Protein AF-A0A382U4W3-F1 (afdb_monomer_lite)

pLDDT: mean 71.29, std 12.8, range [39.94, 86.31]

Radius of gyration: 14.45 Å; chains: 1; bounding box: 43×24×43 Å

Organism: NCBI:txid408172

Foldseek 3Di:
DDFDWPDADWLVLLQVLLVLLCCQDDCHDDQGHPNDPDGQDGDDGPDFDALVSQVVSLVSLVVLCVVLVHDADDADRDGGGDTCPSVVSSVVSSCRSRVSGNPPPPPPD

Structure (mmCIF, N/CA/C/O backbone):
data_AF-A0A382U4W3-F1
#
_entry.id   AF-A0A382U4W3-F1
#
loop_
_atom_site.group_PDB
_atom_site.id
_atom_site.type_symbol
_atom_site.label_atom_id
_atom_site.label_alt_id
_atom_site.label_comp_id
_atom_site.label_asym_id
_atom_site.label_entity_id
_atom_site.label_seq_id
_atom_site.pdbx_PDB_ins_code
_atom_site.Cartn_x
_atom_site.Cartn_y
_atom_site.Cartn_z
_atom_site.occupancy
_atom_site.B_iso_or_equiv
_atom_site.auth_seq_id
_atom_site.auth_comp_id
_atom_site.auth_asym_id
_atom_site.auth_atom_id
_atom_site.pdbx_PDB_model_num
ATOM 1 N N . MET A 1 1 ? -1.726 -16.007 0.639 1.00 51.38 1 MET A N 1
ATOM 2 C CA . MET A 1 1 ? -2.756 -15.732 1.665 1.00 51.38 1 MET A CA 1
ATOM 3 C C . MET A 1 1 ? -4.055 -15.450 0.926 1.00 51.38 1 MET A C 1
ATOM 5 O O . MET A 1 1 ? -4.051 -14.579 0.069 1.00 51.38 1 MET A O 1
ATOM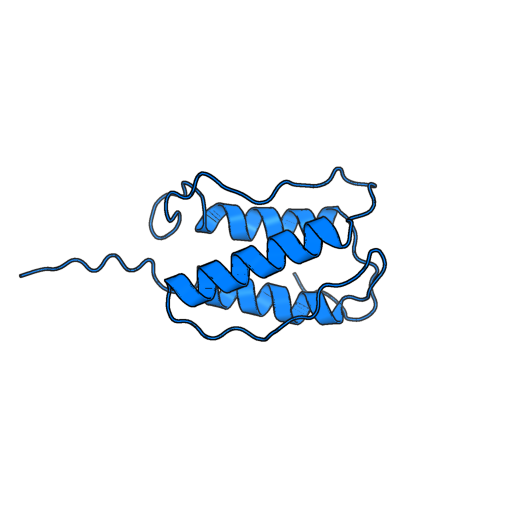 9 N N . ALA A 1 2 ? -5.106 -16.244 1.138 1.00 45.91 2 ALA A N 1
ATOM 10 C CA . ALA A 1 2 ? -6.402 -16.006 0.502 1.00 45.91 2 ALA A CA 1
ATOM 11 C C . ALA A 1 2 ? -7.200 -15.058 1.404 1.00 45.91 2 ALA A C 1
ATOM 13 O O . ALA A 1 2 ? -7.656 -15.462 2.469 1.00 45.91 2 ALA A O 1
ATOM 14 N N . TYR A 1 3 ? -7.276 -13.785 1.028 1.00 54.06 3 TYR A N 1
ATOM 15 C CA . TYR A 1 3 ? -8.072 -12.793 1.746 1.00 54.06 3 TYR A CA 1
ATOM 16 C C . TYR A 1 3 ? -9.526 -12.931 1.300 1.00 54.06 3 TYR A C 1
ATOM 18 O O . TYR A 1 3 ? -9.816 -12.810 0.108 1.00 54.06 3 TYR A O 1
ATOM 26 N N . THR A 1 4 ? -10.433 -13.215 2.232 1.00 49.59 4 THR A N 1
ATOM 27 C CA . THR A 1 4 ? -11.844 -13.448 1.908 1.00 49.59 4 THR A CA 1
ATOM 28 C C . THR A 1 4 ? -12.626 -12.149 2.042 1.00 49.59 4 THR A C 1
ATOM 30 O O . THR A 1 4 ? -12.628 -11.513 3.093 1.00 49.59 4 THR A O 1
ATOM 33 N N . SER A 1 5 ? -13.290 -11.724 0.964 1.00 49.25 5 SER A N 1
ATOM 34 C CA . SER A 1 5 ? -14.158 -10.540 0.988 1.00 49.25 5 SER A CA 1
ATOM 35 C C . SER A 1 5 ? -15.210 -10.673 2.092 1.00 49.25 5 SER A C 1
ATOM 37 O O . SER A 1 5 ? -15.990 -11.620 2.072 1.00 49.25 5 SER A O 1
ATOM 39 N N . GLY A 1 6 ? -15.247 -9.717 3.023 1.00 51.00 6 GLY A N 1
ATOM 40 C CA . GLY A 1 6 ? -16.168 -9.730 4.166 1.00 51.00 6 GLY A CA 1
ATOM 41 C C . GLY A 1 6 ? -15.487 -9.725 5.536 1.00 51.00 6 GLY A C 1
ATOM 42 O O . GLY A 1 6 ? -16.143 -9.375 6.511 1.00 51.00 6 GLY A O 1
ATOM 43 N N . ASP A 1 7 ? -14.190 -10.040 5.617 1.00 56.62 7 ASP A N 1
ATOM 44 C CA . ASP A 1 7 ? -13.451 -9.973 6.882 1.00 56.62 7 ASP A CA 1
ATOM 45 C C . ASP A 1 7 ? -13.128 -8.527 7.292 1.00 56.62 7 ASP A C 1
ATOM 47 O O . ASP A 1 7 ? -12.902 -7.647 6.452 1.00 56.62 7 ASP A O 1
ATOM 51 N N . THR A 1 8 ? -13.074 -8.287 8.603 1.00 64.25 8 THR A N 1
ATOM 52 C CA . THR A 1 8 ? -12.628 -7.012 9.169 1.00 64.25 8 THR A CA 1
ATOM 53 C C . THR A 1 8 ? -11.128 -6.849 8.956 1.00 64.25 8 THR A C 1
ATOM 55 O O . THR A 1 8 ? -10.328 -7.751 9.223 1.00 64.25 8 THR A O 1
ATOM 58 N N . ILE A 1 9 ? -10.720 -5.665 8.514 1.00 66.62 9 ILE A N 1
ATOM 59 C CA . ILE A 1 9 ? -9.307 -5.326 8.383 1.00 66.62 9 ILE A CA 1
ATOM 60 C C . ILE A 1 9 ? -8.664 -5.223 9.776 1.00 66.62 9 ILE A C 1
ATOM 62 O O . ILE A 1 9 ? -8.961 -4.319 10.554 1.00 66.62 9 ILE A O 1
ATOM 66 N N . LEU A 1 10 ? -7.747 -6.146 10.070 1.00 75.62 10 LEU A N 1
ATOM 67 C CA . LEU A 1 10 ? -6.936 -6.165 11.288 1.00 75.62 10 LEU A CA 1
ATOM 68 C C . LEU A 1 10 ? -5.579 -5.486 11.055 1.00 75.62 10 LEU A C 1
ATOM 70 O O . LEU A 1 10 ? -5.044 -5.500 9.944 1.00 75.62 10 LEU A O 1
ATOM 74 N N . ALA A 1 11 ? -4.964 -4.963 12.120 1.00 77.19 11 ALA A N 1
ATOM 75 C CA . ALA A 1 11 ? -3.605 -4.412 12.059 1.00 77.19 11 ALA A CA 1
ATOM 76 C C . ALA A 1 11 ? -2.560 -5.422 11.556 1.00 77.19 11 ALA A C 1
ATOM 78 O O . ALA A 1 11 ? -1.634 -5.045 10.842 1.00 77.19 11 ALA A O 1
ATOM 79 N N . SER A 1 12 ? -2.737 -6.714 11.849 1.00 79.00 12 SER A N 1
ATOM 80 C CA . SER A 1 12 ? -1.878 -7.785 11.325 1.00 79.00 12 SER A CA 1
ATOM 81 C C . SER A 1 12 ? -1.886 -7.845 9.795 1.00 79.00 12 SER A C 1
ATOM 83 O O . SER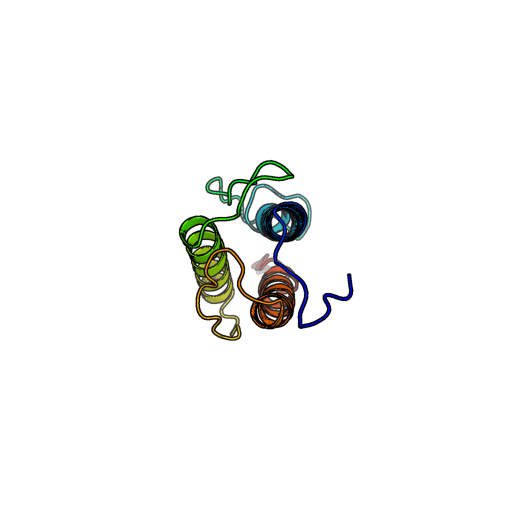 A 1 12 ? -0.838 -8.016 9.177 1.00 79.00 12 SER A O 1
ATOM 85 N N . HIS A 1 13 ? -3.056 -7.662 9.186 1.00 76.69 13 HIS A N 1
ATOM 86 C CA . HIS A 1 13 ? -3.237 -7.668 7.740 1.00 76.69 13 HIS A CA 1
ATOM 87 C C . HIS A 1 13 ? -2.535 -6.469 7.093 1.00 76.69 13 HIS A C 1
ATOM 89 O O . HIS A 1 13 ? -1.737 -6.639 6.172 1.00 76.69 13 HIS A O 1
ATOM 95 N N . TYR A 1 14 ? -2.774 -5.264 7.616 1.00 80.44 14 TYR A N 1
ATOM 96 C CA . TYR A 1 14 ? -2.097 -4.050 7.153 1.00 80.44 14 TYR A CA 1
ATOM 97 C C . TYR A 1 14 ? -0.568 -4.159 7.277 1.00 80.44 14 TYR A C 1
ATOM 99 O O . TYR A 1 14 ? 0.153 -3.817 6.341 1.00 80.44 14 TYR A O 1
ATOM 107 N N . ASN A 1 15 ? -0.064 -4.690 8.395 1.00 84.62 15 ASN A N 1
ATOM 108 C CA . ASN A 1 15 ? 1.373 -4.857 8.611 1.00 84.62 15 ASN A CA 1
ATOM 109 C C . ASN A 1 15 ? 2.021 -5.825 7.628 1.00 84.62 15 ASN A C 1
ATOM 111 O O . ASN A 1 15 ? 3.153 -5.578 7.222 1.00 84.62 15 ASN A O 1
ATOM 115 N N . GLY A 1 16 ? 1.321 -6.899 7.248 1.00 83.94 16 GLY A N 1
ATOM 116 C CA . GLY A 1 16 ? 1.800 -7.823 6.220 1.00 83.94 16 GLY A CA 1
ATOM 117 C C . GLY A 1 16 ? 2.074 -7.086 4.911 1.00 83.94 16 GLY A C 1
ATOM 118 O O . GLY A 1 16 ? 3.189 -7.120 4.404 1.00 83.94 16 GLY A O 1
ATOM 119 N N . PHE A 1 17 ? 1.106 -6.299 4.442 1.00 78.94 17 PHE A N 1
ATOM 120 C CA . PHE A 1 17 ? 1.272 -5.499 3.229 1.00 78.94 17 PHE A CA 1
ATOM 121 C C . PHE A 1 17 ? 2.314 -4.397 3.332 1.00 78.94 17 PHE A C 1
ATOM 123 O O . PHE A 1 17 ? 3.066 -4.180 2.384 1.00 78.94 17 PHE A O 1
ATOM 130 N N . ALA A 1 18 ? 2.359 -3.686 4.459 1.00 84.38 18 ALA A N 1
ATOM 131 C CA . ALA A 1 18 ? 3.392 -2.687 4.688 1.00 84.38 18 ALA A CA 1
ATOM 132 C C . ALA A 1 18 ? 4.784 -3.338 4.645 1.00 84.38 18 ALA A C 1
ATOM 134 O O . ALA A 1 18 ? 5.697 -2.770 4.056 1.00 84.38 18 ALA A O 1
ATOM 135 N N . GLY A 1 19 ? 4.932 -4.541 5.207 1.00 84.31 19 GLY A N 1
ATOM 136 C CA . GLY A 1 19 ? 6.150 -5.344 5.132 1.00 84.31 19 GLY A CA 1
ATOM 137 C C . GLY A 1 19 ? 6.523 -5.718 3.699 1.00 84.31 19 GLY A C 1
ATOM 138 O O . GLY A 1 19 ? 7.630 -5.399 3.269 1.00 84.31 19 GLY A O 1
ATOM 139 N N . ASP A 1 20 ? 5.592 -6.314 2.950 1.00 80.81 20 ASP A N 1
ATOM 140 C CA . ASP A 1 20 ? 5.808 -6.733 1.558 1.00 80.81 20 ASP A CA 1
ATOM 141 C C . ASP A 1 20 ? 6.193 -5.547 0.660 1.00 80.81 20 ASP A C 1
ATOM 143 O O . ASP A 1 20 ? 7.148 -5.618 -0.114 1.00 80.81 20 ASP A O 1
ATOM 147 N N . PHE A 1 21 ? 5.496 -4.415 0.804 1.00 82.12 21 PHE A N 1
ATOM 148 C CA . PHE A 1 21 ? 5.823 -3.188 0.082 1.00 82.12 21 PHE A CA 1
ATOM 149 C C . PHE A 1 21 ? 7.193 -2.632 0.493 1.00 82.12 21 PHE A C 1
ATOM 151 O O . PHE A 1 21 ? 8.007 -2.294 -0.366 1.00 82.12 21 PHE A O 1
ATOM 158 N N . ASN A 1 22 ? 7.473 -2.537 1.796 1.00 84.31 22 ASN A N 1
ATOM 159 C CA . ASN A 1 22 ? 8.731 -1.988 2.301 1.00 84.31 22 ASN A CA 1
ATOM 160 C C . ASN A 1 22 ? 9.944 -2.836 1.906 1.00 84.31 22 ASN A C 1
ATOM 162 O O . ASN A 1 22 ? 11.014 -2.267 1.702 1.00 84.31 22 ASN A O 1
ATOM 166 N N . ALA A 1 23 ? 9.791 -4.156 1.782 1.00 79.38 23 ALA A N 1
ATOM 167 C CA . ALA A 1 23 ? 10.855 -5.041 1.316 1.00 79.38 23 ALA A CA 1
ATOM 168 C C . ALA A 1 23 ? 11.309 -4.685 -0.111 1.00 79.38 23 ALA A C 1
ATOM 170 O O . ALA A 1 23 ? 12.504 -4.691 -0.399 1.00 79.38 23 ALA A O 1
ATOM 171 N N . GLN A 1 24 ? 10.369 -4.302 -0.980 1.00 75.00 24 GLN A N 1
ATOM 172 C CA . GLN A 1 24 ? 10.665 -3.880 -2.349 1.00 75.00 24 GLN A CA 1
ATOM 173 C C . GLN A 1 24 ? 11.091 -2.409 -2.446 1.00 75.00 24 GLN A C 1
ATOM 175 O O . GLN A 1 24 ? 12.025 -2.076 -3.173 1.00 75.00 24 GLN A O 1
ATOM 180 N N . TRP A 1 25 ? 10.394 -1.521 -1.738 1.00 79.31 25 TRP A N 1
ATOM 181 C CA . TRP A 1 25 ? 10.595 -0.073 -1.811 1.00 79.31 25 TRP A CA 1
ATOM 182 C C . TRP A 1 25 ? 11.870 0.374 -1.087 1.00 79.31 25 TRP A C 1
ATOM 184 O O . TRP A 1 25 ? 12.586 1.254 -1.563 1.00 79.31 25 TRP A O 1
ATOM 194 N N . GLY A 1 26 ? 12.152 -0.237 0.064 1.00 75.94 26 GLY A N 1
ATOM 195 C CA . GLY A 1 26 ? 13.271 0.099 0.937 1.00 75.94 26 GLY A CA 1
ATOM 196 C C . GLY A 1 26 ? 14.632 -0.350 0.410 1.00 75.94 26 GLY A C 1
ATOM 197 O O . GLY A 1 26 ? 14.859 -0.519 -0.783 1.00 75.94 26 GLY A O 1
ATOM 198 N N . THR A 1 27 ? 15.578 -0.549 1.321 1.00 65.44 27 THR A N 1
ATOM 199 C CA . THR A 1 27 ? 16.880 -1.163 1.026 1.00 65.44 27 THR A CA 1
ATOM 200 C C . THR A 1 27 ? 16.751 -2.684 1.083 1.00 65.44 27 THR A C 1
ATOM 202 O O . THR A 1 27 ? 17.080 -3.311 2.088 1.00 65.44 27 THR A O 1
ATOM 205 N N . GLY A 1 28 ? 16.183 -3.261 0.030 1.00 62.06 28 GLY A N 1
ATOM 206 C CA . GLY A 1 28 ? 16.215 -4.699 -0.241 1.00 62.06 28 GLY A CA 1
ATOM 207 C C . GLY A 1 28 ? 17.588 -5.171 -0.742 1.00 62.06 28 GLY A C 1
ATOM 208 O O . GLY A 1 28 ? 18.545 -4.398 -0.821 1.00 62.06 28 GLY A O 1
ATOM 209 N N . SER A 1 29 ? 17.696 -6.464 -1.046 1.00 57.16 29 SER A N 1
ATOM 210 C CA . SER A 1 29 ? 18.905 -7.103 -1.577 1.00 57.16 29 SER A CA 1
ATOM 211 C C . SER A 1 29 ? 18.531 -8.007 -2.757 1.00 57.16 29 SER A C 1
ATOM 213 O O . SER A 1 29 ? 17.473 -8.633 -2.727 1.00 57.16 29 SER A O 1
ATOM 215 N N . GLY A 1 30 ? 19.382 -8.090 -3.785 1.00 64.75 30 GLY A N 1
ATOM 216 C CA . GLY A 1 30 ? 19.068 -8.794 -5.037 1.00 64.75 30 GLY A CA 1
ATOM 217 C C . GLY A 1 30 ? 18.244 -7.929 -5.999 1.00 64.75 30 GLY A C 1
ATOM 218 O O . GLY A 1 30 ? 18.582 -6.769 -6.211 1.00 64.75 30 GLY A O 1
ATOM 219 N N . ASP A 1 31 ? 17.160 -8.479 -6.556 1.00 57.56 31 ASP A N 1
ATOM 220 C CA . ASP A 1 31 ? 16.252 -7.800 -7.506 1.00 57.56 31 ASP A CA 1
ATOM 221 C C . ASP A 1 31 ? 15.180 -6.924 -6.820 1.00 57.56 31 ASP A C 1
ATOM 223 O O . ASP A 1 31 ? 14.216 -6.475 -7.442 1.00 57.56 31 ASP A O 1
ATOM 227 N N . GLN A 1 32 ? 15.311 -6.711 -5.510 1.00 59.31 32 GLN A N 1
ATOM 228 C CA . GLN A 1 32 ? 14.382 -5.950 -4.680 1.00 59.31 32 GLN A CA 1
ATOM 229 C C . GLN A 1 32 ? 15.148 -4.866 -3.931 1.00 59.31 32 GLN A C 1
ATOM 231 O O . GLN A 1 32 ? 16.293 -5.080 -3.532 1.00 59.31 32 GLN A O 1
ATOM 236 N N . GLY A 1 33 ? 14.504 -3.7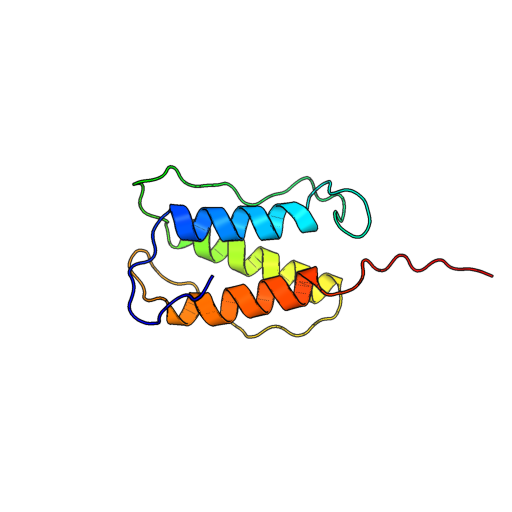28 -3.679 1.00 65.25 33 GLY A N 1
ATOM 237 C CA . GLY A 1 33 ? 15.090 -2.666 -2.877 1.00 65.25 33 GLY A CA 1
ATOM 238 C C . GLY A 1 33 ? 15.516 -1.451 -3.675 1.00 65.25 33 GLY A C 1
ATOM 239 O O . GLY A 1 33 ? 16.698 -1.263 -3.950 1.00 65.25 33 GLY A O 1
ATOM 240 N N . TRP A 1 34 ? 14.567 -0.578 -3.993 1.00 71.31 34 TRP A N 1
ATOM 241 C CA . TRP A 1 34 ? 14.841 0.653 -4.743 1.00 71.31 34 TRP A CA 1
ATOM 242 C C . TRP A 1 34 ? 15.591 1.725 -3.934 1.00 71.31 34 TRP A C 1
ATOM 244 O O . TRP A 1 34 ? 15.813 2.831 -4.423 1.00 71.31 34 TRP A O 1
ATOM 254 N N . GLY A 1 35 ? 15.989 1.417 -2.696 1.00 71.50 35 GLY A N 1
ATOM 255 C CA . GLY A 1 35 ? 16.829 2.277 -1.866 1.00 71.50 35 GLY A CA 1
ATOM 256 C C . GLY A 1 35 ? 16.076 3.446 -1.235 1.00 71.50 35 GLY A C 1
ATOM 257 O O . GLY A 1 35 ? 16.700 4.407 -0.785 1.00 71.50 35 GLY A O 1
ATOM 258 N N . GLN A 1 36 ? 14.743 3.394 -1.184 1.00 73.62 36 GLN A N 1
ATOM 259 C CA . GLN A 1 36 ? 13.946 4.480 -0.627 1.00 73.62 36 GLN A CA 1
ATOM 260 C C . GLN A 1 36 ? 13.863 4.370 0.897 1.00 73.62 36 GLN A C 1
ATOM 262 O O . GLN A 1 36 ? 13.206 3.490 1.447 1.00 73.62 36 GLN A O 1
ATOM 267 N N . SER A 1 37 ? 14.457 5.324 1.612 1.00 70.69 37 SER A N 1
ATOM 268 C CA . SER A 1 37 ? 14.456 5.354 3.088 1.00 70.69 37 SER A CA 1
ATOM 269 C C . SER A 1 37 ? 13.088 5.659 3.700 1.00 70.69 37 SER A C 1
ATOM 271 O O . SER A 1 37 ? 12.884 5.546 4.906 1.00 70.69 37 SER A O 1
ATOM 273 N N . ASN A 1 38 ? 12.153 6.114 2.875 1.00 78.25 38 ASN A N 1
ATOM 274 C CA . ASN A 1 38 ? 10.863 6.590 3.317 1.00 78.25 38 ASN A CA 1
ATOM 275 C C . ASN A 1 38 ? 9.881 5.410 3.213 1.00 78.25 38 ASN A C 1
ATOM 277 O O . ASN A 1 38 ? 9.307 5.191 2.152 1.00 78.25 38 ASN A O 1
ATOM 281 N N . THR A 1 39 ? 9.741 4.613 4.269 1.00 81.12 39 THR A N 1
ATOM 282 C CA . THR A 1 39 ? 8.909 3.396 4.304 1.00 81.12 39 THR A CA 1
ATOM 283 C C . THR A 1 39 ? 7.522 3.657 4.902 1.00 81.12 39 THR A C 1
ATOM 285 O O . THR A 1 39 ? 7.216 4.756 5.373 1.00 81.12 39 THR A O 1
ATOM 288 N N . VAL A 1 40 ? 6.636 2.663 4.832 1.00 85.12 40 VAL A N 1
ATOM 289 C CA . VAL A 1 40 ? 5.322 2.683 5.489 1.00 85.12 40 VAL A CA 1
ATOM 290 C C . VAL A 1 40 ? 5.457 2.137 6.910 1.00 85.12 40 VAL A C 1
ATOM 292 O O . VAL A 1 40 ? 5.985 1.046 7.108 1.00 85.12 40 VAL A O 1
ATOM 295 N N . ALA A 1 41 ? 4.972 2.882 7.904 1.00 85.50 41 ALA A N 1
ATOM 296 C CA . ALA A 1 41 ? 5.003 2.450 9.299 1.00 85.50 41 ALA A CA 1
ATOM 297 C C . ALA A 1 41 ? 3.978 1.338 9.575 1.00 85.50 41 ALA A C 1
ATOM 299 O O . ALA A 1 41 ? 2.851 1.386 9.074 1.00 85.50 41 ALA A O 1
ATOM 300 N N . THR A 1 42 ? 4.366 0.373 10.410 1.00 83.50 42 THR A N 1
ATOM 301 C CA . THR A 1 42 ? 3.490 -0.688 10.926 1.00 83.50 42 THR A CA 1
ATOM 302 C C . THR A 1 42 ? 2.651 -0.196 12.106 1.00 83.50 42 THR A C 1
ATOM 304 O O . THR A 1 42 ? 3.054 0.704 12.840 1.00 83.50 42 THR A O 1
ATOM 307 N N . VAL A 1 43 ? 1.499 -0.823 12.312 1.00 84.12 43 VAL A N 1
ATOM 308 C CA . VAL A 1 43 ? 0.547 -0.567 13.402 1.00 84.12 43 VAL A CA 1
ATOM 309 C C . VAL A 1 43 ? 0.662 -1.679 14.447 1.00 84.12 43 VAL A C 1
ATOM 311 O O . VAL A 1 43 ? 0.896 -2.826 14.080 1.00 84.12 43 VAL A O 1
ATOM 314 N N . SER A 1 44 ? 0.515 -1.408 15.745 1.00 84.81 44 SER A N 1
ATOM 315 C CA . SER A 1 44 ? 0.578 -2.496 16.736 1.00 84.81 44 SER A CA 1
ATOM 316 C C . SER A 1 44 ? -0.576 -3.481 16.536 1.00 84.81 44 SER A C 1
ATOM 318 O O . SER A 1 44 ? -1.689 -3.104 16.171 1.00 84.81 44 SER A O 1
ATOM 320 N N . ILE A 1 45 ? -0.331 -4.769 16.776 1.00 81.56 45 ILE A N 1
ATOM 321 C CA . ILE A 1 45 ? -1.393 -5.778 16.683 1.00 81.56 45 ILE A CA 1
ATOM 322 C C . ILE A 1 45 ? -2.451 -5.480 17.751 1.00 81.56 45 ILE A C 1
ATOM 324 O O . ILE A 1 45 ? -2.121 -5.347 18.925 1.00 81.56 45 ILE A O 1
ATOM 328 N N . GLY A 1 46 ? -3.717 -5.401 17.336 1.00 77.44 46 GLY A N 1
ATOM 329 C CA . GLY A 1 46 ? -4.840 -5.041 18.207 1.00 77.44 46 GLY A CA 1
ATOM 330 C C . GLY A 1 46 ? -5.230 -3.562 18.141 1.00 77.44 46 GLY A C 1
ATOM 331 O O . GLY A 1 46 ? -6.342 -3.227 18.544 1.00 77.44 46 GLY A O 1
ATOM 332 N N . ASP A 1 47 ? -4.383 -2.703 17.564 1.00 81.12 47 ASP A N 1
ATOM 333 C CA . ASP A 1 47 ? -4.746 -1.315 17.287 1.00 81.12 47 ASP A CA 1
ATOM 334 C C . ASP A 1 47 ? -5.631 -1.210 16.039 1.00 81.12 47 ASP A C 1
ATOM 336 O O . ASP A 1 47 ? -5.623 -2.056 15.138 1.00 81.12 47 ASP A O 1
ATOM 340 N N . THR A 1 48 ? -6.404 -0.129 15.974 1.00 75.81 48 THR A N 1
ATOM 341 C CA . THR A 1 48 ? -7.221 0.185 14.801 1.00 75.81 48 THR A CA 1
ATOM 342 C C . THR A 1 48 ? -6.362 0.855 13.735 1.00 75.81 48 THR A C 1
ATOM 344 O O . THR A 1 48 ? -5.783 1.916 13.971 1.00 75.81 48 THR A O 1
ATOM 347 N N . VAL A 1 49 ? -6.315 0.267 12.538 1.00 77.94 49 VAL A N 1
ATOM 348 C CA . VAL A 1 49 ? -5.668 0.897 11.382 1.00 77.94 49 VAL A CA 1
ATOM 349 C C . VAL A 1 49 ? -6.522 2.070 10.923 1.00 77.94 49 VAL A C 1
ATOM 351 O O . VAL A 1 49 ? -7.693 1.913 10.579 1.00 77.94 49 VAL A O 1
ATOM 354 N N . THR A 1 50 ? -5.935 3.258 10.923 1.00 77.38 50 THR A N 1
ATOM 355 C CA . THR A 1 50 ? -6.626 4.494 10.553 1.00 77.38 50 THR A CA 1
ATOM 356 C C . THR A 1 50 ? -6.730 4.651 9.036 1.00 77.38 50 THR A C 1
ATOM 358 O O . THR A 1 50 ? -5.878 4.176 8.283 1.00 77.38 50 THR A O 1
ATOM 361 N N . ALA A 1 51 ? -7.737 5.403 8.580 1.00 74.19 51 ALA A N 1
ATOM 362 C CA . ALA A 1 51 ? -7.878 5.767 7.167 1.00 74.19 51 ALA A CA 1
ATOM 363 C C . ALA A 1 51 ? -6.623 6.479 6.623 1.00 74.19 51 ALA A C 1
ATOM 365 O O . ALA A 1 51 ? -6.230 6.278 5.479 1.00 74.19 51 ALA A O 1
ATOM 366 N N . THR A 1 52 ? -5.943 7.270 7.459 1.00 80.19 52 THR A N 1
ATOM 367 C CA . THR A 1 52 ? -4.705 7.974 7.094 1.00 80.19 52 THR A CA 1
ATOM 368 C C . THR A 1 52 ? -3.548 7.017 6.802 1.00 80.19 52 THR A C 1
ATOM 370 O O . THR A 1 52 ? -2.806 7.219 5.839 1.00 80.19 52 THR A O 1
ATOM 373 N N . GLN A 1 53 ? -3.388 5.961 7.606 1.00 80.44 53 GLN A N 1
ATOM 374 C CA . GLN A 1 53 ? -2.379 4.921 7.366 1.00 80.44 53 GLN A CA 1
ATOM 375 C C . GLN A 1 53 ? -2.660 4.187 6.051 1.00 80.44 53 GLN A C 1
ATOM 377 O O . GLN A 1 53 ? -1.753 3.997 5.239 1.00 80.44 53 GLN A O 1
ATOM 382 N N . TRP A 1 54 ? -3.931 3.882 5.783 1.00 78.25 54 TRP A N 1
ATOM 383 C CA . TRP A 1 54 ? -4.367 3.297 4.517 1.00 78.25 54 TRP A CA 1
ATOM 384 C C . TRP A 1 54 ? -4.086 4.185 3.307 1.00 78.25 54 TRP A C 1
ATOM 386 O O . TRP A 1 54 ? -3.469 3.733 2.340 1.00 78.25 54 TRP A O 1
ATOM 396 N N . ALA A 1 55 ? -4.473 5.456 3.377 1.00 81.19 55 ALA A N 1
ATOM 397 C CA . ALA A 1 55 ? -4.221 6.426 2.320 1.00 81.19 55 ALA A CA 1
ATOM 398 C C . ALA A 1 55 ? -2.719 6.570 2.036 1.00 81.19 55 ALA A C 1
ATOM 400 O O . ALA A 1 55 ? -2.310 6.656 0.879 1.00 81.19 55 ALA A O 1
ATOM 401 N N . THR A 1 56 ? -1.889 6.530 3.084 1.00 85.69 56 THR A N 1
ATOM 402 C CA . THR A 1 56 ? -0.428 6.586 2.955 1.00 85.69 56 THR A CA 1
ATOM 403 C C . THR A 1 56 ? 0.117 5.379 2.191 1.00 85.69 56 THR A C 1
ATOM 405 O O . THR A 1 56 ? 0.900 5.557 1.259 1.00 85.69 56 THR A O 1
ATOM 408 N N . LEU A 1 57 ? -0.305 4.158 2.538 1.00 82.62 57 LEU A N 1
ATOM 409 C CA . LEU A 1 57 ? 0.114 2.938 1.837 1.00 82.62 57 LEU A CA 1
ATOM 410 C C . LEU A 1 57 ? -0.327 2.949 0.363 1.00 82.62 57 LEU A C 1
ATOM 412 O O . LEU A 1 57 ? 0.465 2.643 -0.525 1.00 82.62 57 LEU A O 1
ATOM 416 N N . LEU A 1 58 ? -1.563 3.363 0.084 1.00 83.12 58 LEU A N 1
ATOM 417 C CA . LEU A 1 58 ? -2.080 3.467 -1.282 1.00 83.12 58 LEU A CA 1
ATOM 418 C C . LEU A 1 58 ? -1.314 4.489 -2.122 1.00 83.12 58 LEU A C 1
ATOM 420 O O . LEU A 1 58 ? -0.908 4.179 -3.241 1.00 83.12 58 LEU A O 1
ATOM 424 N N . ALA A 1 59 ? -1.062 5.681 -1.579 1.00 86.31 59 ALA A N 1
ATOM 425 C CA . ALA A 1 59 ? -0.288 6.715 -2.261 1.00 86.31 59 ALA A CA 1
ATOM 426 C C . ALA A 1 59 ? 1.127 6.230 -2.613 1.00 86.31 59 ALA A C 1
ATOM 428 O O . ALA A 1 59 ? 1.643 6.529 -3.689 1.00 86.31 59 ALA A O 1
ATOM 429 N N . ARG A 1 60 ? 1.744 5.432 -1.736 1.00 85.44 60 ARG A N 1
ATOM 430 C CA . ARG A 1 60 ? 3.060 4.827 -1.974 1.00 85.44 60 ARG A CA 1
ATOM 431 C C . ARG A 1 60 ? 3.041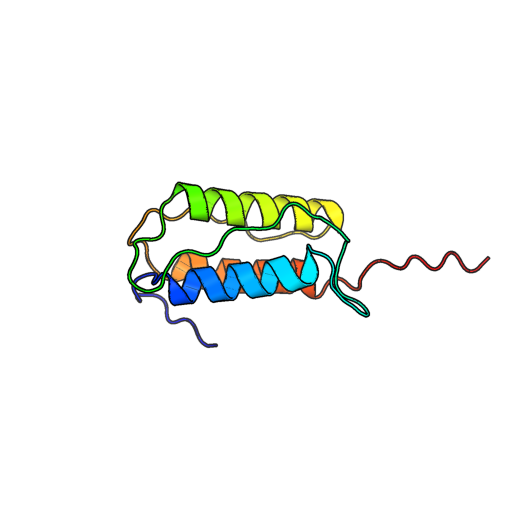 3.834 -3.127 1.00 85.44 60 ARG A C 1
ATOM 433 O O . ARG A 1 60 ? 3.919 3.892 -3.979 1.00 85.44 60 ARG A O 1
ATOM 440 N N . ILE A 1 61 ? 2.036 2.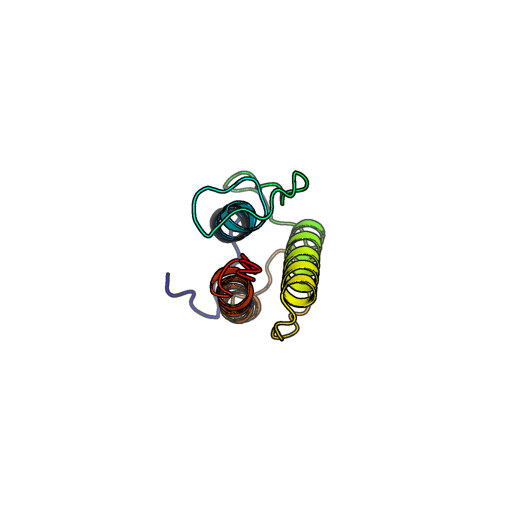964 -3.177 1.00 82.19 61 ILE A N 1
ATOM 441 C CA . ILE A 1 61 ? 1.887 1.975 -4.250 1.00 82.19 61 ILE A CA 1
ATOM 442 C C . ILE A 1 61 ? 1.603 2.663 -5.588 1.00 82.19 61 ILE A C 1
ATOM 444 O O . ILE A 1 61 ? 2.165 2.262 -6.601 1.00 82.19 61 ILE A O 1
ATOM 448 N N . VAL A 1 62 ? 0.811 3.740 -5.595 1.00 85.69 62 VAL A N 1
ATOM 449 C CA . VAL A 1 62 ? 0.616 4.587 -6.785 1.00 85.69 62 VAL A CA 1
ATOM 450 C C . VAL A 1 62 ? 1.939 5.197 -7.247 1.00 85.69 62 VAL A C 1
ATOM 452 O O . VAL A 1 62 ? 2.266 5.102 -8.427 1.00 85.69 62 VAL A O 1
ATOM 455 N N . SER A 1 63 ? 2.729 5.769 -6.335 1.00 84.62 63 SER A N 1
ATOM 456 C CA . SER A 1 63 ? 4.063 6.286 -6.670 1.00 84.62 63 SER A CA 1
ATOM 457 C C . SER A 1 63 ? 4.996 5.194 -7.192 1.00 84.62 63 SER A C 1
ATOM 459 O O . SER A 1 63 ? 5.737 5.439 -8.138 1.00 84.62 63 SER A O 1
ATOM 461 N N . ALA A 1 64 ? 4.948 3.988 -6.623 1.00 80.19 64 ALA A N 1
ATOM 462 C CA . ALA A 1 64 ? 5.754 2.864 -7.087 1.00 80.19 64 ALA A CA 1
ATOM 463 C C . ALA A 1 64 ? 5.332 2.379 -8.480 1.00 80.19 64 ALA A C 1
ATOM 465 O O . ALA A 1 64 ? 6.177 2.140 -9.337 1.00 80.19 64 ALA A O 1
ATOM 466 N N . ALA A 1 65 ? 4.028 2.314 -8.745 1.00 83.62 65 ALA A N 1
ATOM 467 C CA . ALA A 1 65 ? 3.500 1.992 -10.065 1.00 83.62 65 ALA A CA 1
ATOM 468 C C . ALA A 1 65 ? 3.922 3.033 -11.106 1.00 83.62 65 ALA A C 1
ATOM 470 O O . ALA A 1 65 ? 4.379 2.668 -12.186 1.00 83.62 65 ALA A O 1
ATOM 471 N N . ALA A 1 66 ? 3.847 4.320 -10.757 1.00 83.38 66 ALA A N 1
ATOM 472 C CA . ALA A 1 66 ? 4.316 5.404 -11.613 1.00 83.38 66 ALA A CA 1
ATOM 473 C C . ALA A 1 66 ? 5.831 5.337 -11.871 1.00 83.38 66 ALA A C 1
ATOM 475 O O . ALA A 1 66 ? 6.258 5.603 -12.992 1.00 83.38 66 ALA A O 1
ATOM 476 N N . HIS A 1 67 ? 6.629 4.950 -10.870 1.00 76.31 67 HIS A N 1
ATOM 477 C CA . HIS A 1 67 ? 8.079 4.787 -11.000 1.00 76.31 67 HIS A CA 1
ATOM 478 C C . HIS A 1 67 ? 8.451 3.702 -12.023 1.00 76.31 67 HIS A C 1
ATOM 480 O O . HIS A 1 67 ? 9.285 3.932 -12.897 1.00 76.31 67 HIS A O 1
ATOM 486 N N . GLU A 1 68 ? 7.777 2.553 -11.978 1.00 75.69 68 GLU A N 1
ATOM 487 C CA . GLU A 1 68 ? 8.033 1.443 -12.911 1.00 75.69 68 GLU A CA 1
ATOM 488 C C . GLU A 1 68 ? 7.319 1.606 -14.261 1.00 75.69 68 GLU A C 1
ATOM 490 O O . GLU A 1 68 ? 7.608 0.888 -15.222 1.00 75.69 68 GLU A O 1
ATOM 495 N N . GLY A 1 69 ? 6.389 2.559 -14.362 1.00 80.56 69 GLY A N 1
ATOM 496 C CA . GLY A 1 69 ? 5.508 2.713 -15.520 1.00 80.56 69 GLY A CA 1
ATOM 497 C C . GLY A 1 69 ? 4.436 1.622 -15.615 1.00 80.56 69 GLY A C 1
ATOM 498 O O . GLY A 1 69 ? 3.923 1.355 -16.701 1.00 80.56 69 GLY A O 1
ATOM 499 N N . SER A 1 70 ? 4.099 0.986 -14.494 1.00 82.25 70 SER A N 1
ATOM 500 C CA . SER A 1 70 ? 3.053 -0.030 -14.396 1.00 82.25 70 SER A CA 1
ATOM 501 C C . SER A 1 70 ? 1.686 0.604 -14.138 1.00 82.25 70 SER A C 1
ATOM 503 O O . SER A 1 70 ? 1.562 1.641 -13.490 1.00 82.25 70 SER A O 1
ATOM 505 N N . SER A 1 71 ? 0.628 -0.047 -14.618 1.00 81.25 71 SER A N 1
ATOM 506 C CA . SER A 1 71 ? -0.752 0.341 -14.311 1.00 81.25 71 SER A CA 1
ATOM 507 C C . SER A 1 71 ? -1.296 -0.520 -13.179 1.00 81.25 71 SER A C 1
ATOM 509 O O . SER A 1 71 ? -1.242 -1.746 -13.245 1.00 81.25 71 SER A O 1
ATOM 511 N N . ILE A 1 72 ? -1.829 0.126 -12.146 1.00 84.31 72 ILE A N 1
ATOM 512 C CA . ILE A 1 72 ? -2.468 -0.534 -11.006 1.00 84.31 72 ILE A CA 1
ATOM 513 C C . ILE A 1 72 ? -3.953 -0.190 -10.954 1.00 84.31 72 ILE A C 1
ATOM 515 O O . ILE A 1 72 ? -4.394 0.832 -11.482 1.00 84.31 72 ILE A O 1
ATOM 519 N N . THR A 1 73 ? -4.728 -1.025 -10.276 1.00 82.69 73 THR A N 1
ATOM 520 C CA . THR A 1 73 ? -6.152 -0.763 -10.066 1.00 82.69 73 THR A CA 1
ATOM 521 C C . THR A 1 73 ? -6.298 0.351 -9.035 1.00 82.69 73 THR A C 1
ATOM 523 O O . THR A 1 73 ? -5.729 0.256 -7.949 1.00 82.69 73 THR A O 1
ATOM 526 N N . SER A 1 74 ? -7.044 1.415 -9.330 1.00 73.69 74 SER A N 1
ATOM 527 C CA . SER A 1 74 ? -7.315 2.445 -8.324 1.00 73.69 74 SER A CA 1
ATOM 528 C C . SER A 1 74 ? -8.156 1.866 -7.188 1.00 73.69 74 SER A C 1
ATOM 530 O O . SER A 1 74 ? -9.193 1.250 -7.424 1.00 73.69 74 SER A O 1
ATOM 532 N N . ILE A 1 75 ? -7.711 2.079 -5.953 1.00 74.75 75 ILE A N 1
ATOM 533 C CA . ILE A 1 75 ? -8.413 1.647 -4.745 1.00 74.75 75 ILE A CA 1
ATOM 534 C C . ILE A 1 75 ? -8.761 2.910 -3.965 1.00 74.75 75 ILE A C 1
ATOM 536 O O . ILE A 1 75 ? -7.881 3.706 -3.636 1.00 74.75 75 ILE A O 1
ATOM 540 N N . THR A 1 76 ? -10.042 3.112 -3.678 1.00 72.69 76 THR A N 1
ATOM 541 C CA . THR A 1 76 ? -10.485 4.138 -2.729 1.00 72.69 76 THR A CA 1
ATOM 542 C C . THR A 1 76 ? -9.998 3.781 -1.334 1.00 72.69 76 THR A C 1
ATOM 544 O O . THR A 1 76 ? -10.149 2.635 -0.917 1.00 72.69 76 THR A O 1
ATOM 547 N N . SER A 1 77 ? -9.418 4.751 -0.618 1.00 64.94 77 SER A N 1
ATOM 548 C CA . SER A 1 77 ? -8.883 4.507 0.722 1.00 64.94 77 SER A CA 1
ATOM 549 C C . SER A 1 77 ? -9.980 3.977 1.643 1.00 64.94 77 SER A C 1
ATOM 551 O O . SER A 1 77 ? -10.947 4.705 1.883 1.00 64.94 77 SER A O 1
ATOM 553 N N . PRO A 1 78 ? -9.836 2.752 2.174 1.00 65.62 78 PRO A N 1
ATOM 554 C CA . PRO A 1 78 ? -10.763 2.253 3.166 1.00 65.62 78 PRO A CA 1
ATOM 555 C C . PRO A 1 78 ? -10.637 3.072 4.457 1.00 65.62 78 PRO A C 1
ATOM 557 O O . PRO A 1 78 ? -9.552 3.503 4.862 1.00 65.62 78 PRO A O 1
ATOM 560 N N . SER A 1 79 ? -11.772 3.292 5.097 1.00 62.78 79 SER A N 1
ATOM 561 C CA . SER A 1 79 ? -11.905 3.721 6.478 1.00 62.78 79 SER A CA 1
ATOM 562 C C . SER A 1 79 ? -11.613 2.561 7.431 1.00 62.78 79 SER A C 1
ATOM 564 O O . SER A 1 79 ? -11.667 1.384 7.070 1.00 62.78 79 SER A O 1
ATOM 566 N N . ALA A 1 80 ? -11.305 2.894 8.683 1.00 54.88 80 ALA A N 1
ATOM 567 C CA . ALA A 1 80 ? -11.176 1.894 9.736 1.00 54.88 80 ALA A CA 1
ATOM 568 C C . ALA A 1 80 ? -12.473 1.068 9.842 1.00 54.88 80 ALA A C 1
ATOM 570 O O . ALA A 1 80 ? -13.539 1.634 10.077 1.00 54.88 80 ALA A O 1
ATOM 571 N N . GLY A 1 81 ? -12.374 -0.254 9.671 1.00 57.44 81 GLY A N 1
ATOM 572 C CA . GLY A 1 81 ? -13.525 -1.165 9.690 1.00 57.44 81 GLY A CA 1
ATOM 573 C C . GLY A 1 81 ? -14.136 -1.487 8.321 1.00 57.44 81 GLY A C 1
ATOM 574 O O . GLY A 1 81 ? -15.071 -2.284 8.272 1.00 57.44 81 GLY A O 1
ATOM 575 N N . ASP A 1 82 ? -13.608 -0.934 7.224 1.00 61.75 82 ASP A N 1
ATOM 576 C CA . ASP A 1 82 ? -14.023 -1.329 5.874 1.00 61.75 82 ASP A CA 1
ATOM 577 C C . ASP A 1 82 ? -13.595 -2.769 5.525 1.00 61.75 82 ASP A C 1
ATOM 579 O O . ASP A 1 82 ? -12.690 -3.355 6.122 1.00 61.75 82 ASP A O 1
ATOM 583 N N . ILE A 1 83 ? -14.291 -3.342 4.544 1.00 61.41 83 ILE A N 1
ATOM 584 C CA . ILE A 1 83 ? -14.252 -4.760 4.153 1.00 61.41 83 ILE A CA 1
ATOM 585 C C . ILE A 1 83 ? -13.115 -5.105 3.172 1.00 61.41 83 ILE A C 1
ATOM 587 O O . ILE A 1 83 ? -12.637 -4.275 2.401 1.00 61.41 83 ILE A O 1
ATOM 591 N N . VAL A 1 84 ? -12.736 -6.390 3.140 1.00 59.91 84 VAL A N 1
ATOM 592 C CA . VAL A 1 84 ? -11.609 -6.975 2.370 1.00 59.91 84 VAL A CA 1
ATOM 593 C C . VAL A 1 84 ? -11.624 -6.788 0.836 1.00 59.91 84 VAL A C 1
ATOM 595 O O . VAL A 1 84 ? -10.626 -7.085 0.180 1.00 59.91 84 VAL A O 1
ATOM 598 N N . SER A 1 85 ? -12.668 -6.235 0.214 1.00 62.44 85 SER A N 1
ATOM 599 C CA . SER A 1 85 ? -12.669 -5.989 -1.244 1.00 62.44 85 SER A CA 1
ATOM 600 C C . SER A 1 85 ? -11.524 -5.065 -1.697 1.00 62.44 85 SER A C 1
ATOM 602 O O . SER A 1 85 ? -10.887 -5.325 -2.719 1.00 62.44 85 SER A O 1
ATOM 604 N N . ALA A 1 86 ? -11.174 -4.058 -0.888 1.00 64.06 86 ALA A N 1
ATOM 605 C CA . ALA A 1 86 ? -10.003 -3.205 -1.108 1.00 64.06 86 ALA A CA 1
ATOM 606 C C . ALA A 1 86 ? -8.670 -3.979 -1.004 1.00 64.06 86 ALA A C 1
ATOM 608 O O . ALA A 1 86 ? -7.679 -3.615 -1.632 1.00 64.06 86 ALA A O 1
ATOM 609 N N . PHE A 1 87 ? -8.650 -5.076 -0.246 1.00 66.12 87 PHE A N 1
ATOM 610 C CA . PHE A 1 87 ? -7.470 -5.876 0.079 1.00 66.12 87 PHE A CA 1
ATOM 611 C C . PHE A 1 87 ? -7.028 -6.771 -1.089 1.00 66.12 87 PHE A C 1
ATOM 613 O O . PHE A 1 87 ? -5.836 -6.889 -1.364 1.00 66.12 87 PHE A O 1
ATOM 620 N N . ALA 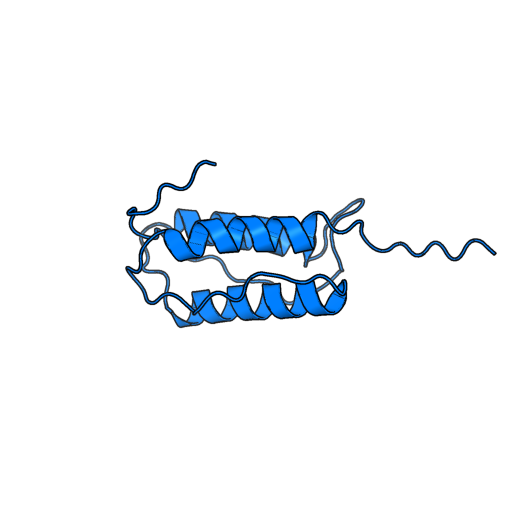A 1 88 ? -7.981 -7.368 -1.812 1.00 69.25 88 ALA A N 1
ATOM 621 C CA . ALA A 1 88 ? -7.683 -8.194 -2.985 1.00 69.25 88 ALA A CA 1
ATOM 622 C C . ALA A 1 88 ? -7.053 -7.363 -4.115 1.00 69.25 88 ALA A C 1
ATOM 624 O O . ALA A 1 88 ? -6.042 -7.762 -4.697 1.00 69.25 88 ALA A O 1
ATOM 625 N N . ALA A 1 89 ? -7.603 -6.172 -4.372 1.00 75.50 89 ALA A N 1
ATOM 626 C CA . ALA A 1 89 ? -7.021 -5.224 -5.315 1.00 75.50 89 ALA A CA 1
ATOM 627 C C . ALA A 1 89 ? -5.631 -4.756 -4.855 1.00 75.50 89 ALA A C 1
ATOM 629 O O . ALA A 1 89 ? -4.725 -4.618 -5.673 1.00 75.50 89 ALA A O 1
ATOM 630 N N . LEU A 1 90 ? -5.436 -4.554 -3.547 1.00 76.69 90 LEU A N 1
ATOM 631 C CA . LEU A 1 90 ? -4.162 -4.094 -3.009 1.00 76.69 90 LEU A CA 1
ATOM 632 C C . LEU A 1 90 ? -3.056 -5.137 -3.127 1.00 76.69 90 LEU A C 1
ATOM 634 O O . LEU A 1 90 ? -1.968 -4.803 -3.584 1.00 76.69 90 LEU A O 1
ATOM 638 N N . ALA A 1 91 ? -3.338 -6.390 -2.768 1.00 75.56 91 ALA A N 1
ATOM 639 C CA . ALA A 1 91 ? -2.402 -7.494 -2.952 1.00 75.56 91 ALA A CA 1
ATOM 640 C C . ALA A 1 91 ? -1.996 -7.632 -4.428 1.00 75.56 91 ALA A C 1
ATOM 642 O O . ALA A 1 91 ? -0.815 -7.804 -4.732 1.00 75.56 91 ALA A O 1
ATOM 643 N N . GLY A 1 92 ? -2.961 -7.494 -5.346 1.00 79.06 92 GLY A N 1
ATOM 644 C CA . GLY A 1 92 ? -2.698 -7.474 -6.784 1.00 79.06 92 GLY A CA 1
ATOM 645 C C . GLY A 1 92 ? -1.799 -6.309 -7.191 1.00 79.06 92 GLY A C 1
ATOM 646 O O . GLY A 1 92 ? -0.802 -6.518 -7.869 1.00 79.06 92 GLY A O 1
ATOM 647 N N . ASN A 1 93 ? -2.088 -5.097 -6.717 1.00 81.81 93 ASN A N 1
ATOM 648 C CA . ASN A 1 93 ? -1.284 -3.916 -7.019 1.00 81.81 93 ASN A CA 1
ATOM 649 C C . ASN A 1 93 ? 0.143 -4.015 -6.472 1.00 81.81 93 ASN A C 1
ATOM 651 O O . ASN A 1 93 ? 1.071 -3.685 -7.203 1.00 81.81 93 ASN A O 1
ATOM 655 N N . ILE A 1 94 ? 0.317 -4.475 -5.224 1.00 77.56 94 ILE A N 1
ATOM 656 C CA . ILE A 1 94 ? 1.632 -4.743 -4.624 1.00 77.56 94 ILE A CA 1
ATOM 657 C C . ILE A 1 94 ? 2.372 -5.748 -5.499 1.00 77.56 94 ILE A C 1
ATOM 659 O O . ILE A 1 94 ? 3.473 -5.447 -5.934 1.00 77.56 94 ILE A O 1
ATOM 663 N N . THR A 1 95 ? 1.738 -6.868 -5.853 1.00 80.00 95 THR A N 1
ATOM 664 C CA . THR A 1 95 ? 2.329 -7.857 -6.769 1.00 80.00 95 THR A CA 1
ATOM 665 C C . THR A 1 95 ? 2.729 -7.227 -8.103 1.00 80.00 95 THR A C 1
ATOM 667 O O . THR A 1 95 ? 3.808 -7.505 -8.598 1.00 80.00 95 THR A O 1
ATOM 670 N N . THR A 1 96 ? 1.923 -6.337 -8.682 1.00 81.38 96 THR A N 1
ATOM 671 C CA . THR A 1 96 ? 2.262 -5.649 -9.939 1.00 81.38 96 THR A CA 1
ATOM 672 C C . THR A 1 96 ? 3.498 -4.757 -9.807 1.00 81.38 96 THR A C 1
ATOM 674 O O . THR A 1 96 ? 4.324 -4.731 -10.717 1.00 81.38 96 THR A O 1
ATOM 677 N N . VAL A 1 97 ? 3.644 -4.020 -8.700 1.00 76.19 97 VAL A N 1
ATOM 678 C CA . VAL A 1 97 ? 4.813 -3.144 -8.488 1.00 76.19 97 VAL A CA 1
ATOM 679 C C . VAL A 1 97 ? 6.047 -3.898 -7.989 1.00 76.19 97 VAL A C 1
ATOM 681 O O . VAL A 1 97 ? 7.157 -3.423 -8.201 1.00 76.19 97 VAL A O 1
ATOM 684 N N . THR A 1 98 ? 5.883 -5.067 -7.362 1.00 69.38 98 THR A N 1
ATOM 685 C CA . THR A 1 98 ? 6.990 -5.907 -6.873 1.00 69.38 98 THR A CA 1
ATOM 686 C C . THR A 1 98 ? 7.441 -6.966 -7.879 1.00 69.38 98 THR A C 1
ATOM 688 O O . THR A 1 98 ? 8.591 -7.385 -7.828 1.00 69.38 98 THR A O 1
ATOM 691 N N . ALA A 1 99 ? 6.568 -7.394 -8.796 1.00 65.38 99 ALA A N 1
ATOM 692 C CA . ALA A 1 99 ? 6.892 -8.316 -9.887 1.00 65.38 99 ALA A CA 1
ATOM 693 C C . ALA A 1 99 ? 7.451 -7.605 -11.127 1.00 65.38 99 ALA A C 1
ATOM 695 O O . ALA A 1 99 ? 7.914 -8.278 -12.050 1.00 65.38 99 ALA A O 1
ATOM 696 N N . ALA A 1 100 ? 7.418 -6.267 -11.169 1.00 58.78 100 ALA A N 1
ATOM 697 C CA . ALA A 1 100 ? 8.235 -5.527 -12.118 1.00 58.78 100 ALA A CA 1
ATOM 698 C C . ALA A 1 100 ? 9.702 -5.907 -11.844 1.00 58.78 100 ALA A C 1
ATOM 700 O O . ALA A 1 100 ? 10.150 -5.742 -10.705 1.00 58.78 100 ALA A O 1
ATOM 701 N N . PRO A 1 101 ? 10.444 -6.464 -12.825 1.00 48.47 101 PRO A N 1
ATOM 702 C CA . PRO A 1 101 ? 11.860 -6.729 -12.618 1.00 48.47 101 PRO A CA 1
ATOM 703 C C . PRO A 1 101 ? 12.486 -5.396 -12.228 1.00 48.47 101 PRO A C 1
ATOM 705 O O . PRO A 1 101 ? 12.223 -4.408 -12.920 1.00 48.47 101 PRO A O 1
ATOM 708 N N . ALA A 1 102 ? 13.261 -5.345 -11.134 1.00 49.72 102 ALA A N 1
ATOM 709 C CA . ALA A 1 102 ? 14.081 -4.174 -10.858 1.00 49.72 102 ALA A CA 1
ATOM 710 C C . ALA A 1 102 ? 14.752 -3.823 -12.177 1.00 49.72 102 ALA A C 1
ATOM 712 O O . ALA A 1 102 ? 15.471 -4.650 -12.741 1.00 49.72 102 ALA A O 1
ATOM 713 N N . ARG A 1 103 ? 14.430 -2.653 -12.734 1.00 50.12 103 ARG A N 1
ATOM 714 C CA . ARG A 1 103 ? 15.088 -2.153 -13.931 1.00 50.12 103 ARG A CA 1
ATOM 715 C C . ARG A 1 103 ? 16.531 -1.840 -13.553 1.00 50.12 103 ARG A C 1
ATOM 717 O O . ARG A 1 103 ? 16.936 -0.687 -13.481 1.00 50.12 103 ARG A O 1
ATOM 724 N N . TYR A 1 104 ? 17.336 -2.878 -13.353 1.00 41.44 104 TYR A N 1
ATOM 725 C CA . TYR A 1 104 ? 18.708 -2.856 -13.782 1.00 41.44 104 TYR A CA 1
ATOM 726 C C . TYR A 1 104 ? 18.627 -2.832 -15.303 1.00 41.44 104 TYR A C 1
ATOM 728 O O . TYR A 1 104 ? 18.717 -3.849 -15.989 1.00 41.44 104 TYR A O 1
ATOM 736 N N . THR A 1 105 ? 18.398 -1.634 -15.841 1.00 42.22 105 THR A N 1
ATOM 737 C CA . THR A 1 105 ? 18.936 -1.303 -17.147 1.00 42.22 105 THR A CA 1
ATOM 738 C C . THR A 1 105 ? 20.444 -1.402 -16.960 1.00 42.22 105 THR A C 1
ATOM 740 O O . THR A 1 105 ? 21.115 -0.414 -16.667 1.00 42.22 105 THR A O 1
ATOM 743 N N . ALA A 1 106 ? 20.972 -2.625 -17.050 1.00 39.97 106 ALA A N 1
ATOM 744 C CA . ALA A 1 106 ? 22.313 -2.814 -17.541 1.00 39.97 106 ALA A CA 1
ATOM 745 C C . ALA A 1 106 ? 22.263 -2.233 -18.951 1.00 39.97 106 ALA A C 1
ATOM 747 O O . ALA A 1 106 ? 21.847 -2.882 -19.908 1.00 39.97 106 ALA A O 1
ATOM 748 N N . ASP A 1 107 ? 22.577 -0.949 -19.045 1.00 43.97 107 ASP A N 1
ATOM 749 C CA . ASP A 1 107 ? 23.258 -0.434 -20.208 1.00 43.97 107 ASP A CA 1
ATOM 750 C C . ASP A 1 107 ? 24.488 -1.330 -20.393 1.00 43.97 107 ASP A C 1
ATOM 752 O O . ASP A 1 107 ? 25.477 -1.218 -19.675 1.00 43.97 107 ASP A O 1
ATOM 756 N N . THR A 1 108 ? 24.366 -2.337 -21.251 1.00 39.94 108 THR A N 1
ATOM 757 C CA . THR A 1 108 ? 25.523 -3.048 -21.787 1.00 39.94 108 THR A CA 1
ATOM 758 C C . THR A 1 108 ? 25.654 -2.636 -23.240 1.00 39.94 108 THR A C 1
ATOM 760 O O . THR A 1 108 ? 25.236 -3.365 -24.144 1.00 39.94 108 THR A O 1
ATOM 763 N N . GLY A 1 109 ? 26.161 -1.417 -23.425 1.00 42.19 109 GLY A N 1
ATOM 764 C CA . GLY A 1 109 ? 27.041 -1.083 -24.541 1.00 42.19 109 GLY A CA 1
ATOM 765 C C . GLY A 1 109 ? 28.479 -1.470 -24.218 1.00 42.19 109 GLY A C 1
ATOM 766 O O . GLY A 1 109 ? 28.832 -1.490 -23.017 1.00 42.19 109 GLY A O 1
#

Sequence (109 aa):
MAYTSGDTILASHYNGFAGDFNAQWGTGSGDQGWGQSNTVATVSIGDTVTATQWATLLARIVSAAAHEGSSITSITSPSAGDIVSAFAALAGNITTVTAAPARYTADTG

Secondary structure (DSSP, 8-state):
--PPTT-B--HHHHHHHHHHHHHHHSS-SSS-------PPPP--TTSPPPHHHHHHHHHHHHHHHHHHT------PPPPTT-BTHHHHHHHHHHHHHHSS---------